Protein AF-A0A6S6XVP3-F1 (afdb_monomer)

Mean predicted aligned error: 3.8 Å

Structure (mmCIF, N/CA/C/O backbone):
data_AF-A0A6S6XVP3-F1
#
_entry.id   AF-A0A6S6XVP3-F1
#
loop_
_atom_site.group_PDB
_atom_site.id
_atom_site.type_symbol
_atom_site.label_atom_id
_atom_site.label_alt_id
_atom_site.label_comp_id
_atom_site.label_asym_id
_atom_site.label_entity_id
_atom_site.label_seq_id
_atom_site.pdbx_PDB_ins_code
_atom_site.Cartn_x
_atom_site.Cartn_y
_atom_site.Cartn_z
_atom_site.occupancy
_atom_site.B_iso_or_equiv
_atom_site.auth_seq_id
_atom_site.auth_comp_id
_atom_site.auth_asym_id
_atom_site.auth_atom_id
_atom_site.pdbx_PDB_model_num
ATOM 1 N N . MET A 1 1 ? -3.580 -26.874 30.740 1.00 61.94 1 MET A N 1
ATOM 2 C CA . MET A 1 1 ? -2.882 -25.595 30.473 1.00 61.94 1 MET A CA 1
ATOM 3 C C . MET A 1 1 ? -2.086 -25.757 29.188 1.00 61.94 1 MET A C 1
ATOM 5 O O . MET A 1 1 ? -1.269 -26.664 29.138 1.00 61.94 1 MET A O 1
ATOM 9 N N . LYS A 1 2 ? -2.360 -24.974 28.136 1.00 71.25 2 LYS A N 1
ATOM 10 C CA . LYS A 1 2 ? -1.492 -24.955 26.945 1.00 71.25 2 LYS A CA 1
ATOM 11 C C . LYS A 1 2 ? -0.240 -24.149 27.292 1.00 71.25 2 LYS A C 1
ATOM 13 O O . LYS A 1 2 ? -0.360 -23.046 27.816 1.00 71.25 2 LYS A O 1
ATOM 18 N N . GLU A 1 3 ? 0.929 -24.719 27.039 1.00 81.81 3 GLU A N 1
ATOM 19 C CA . GLU A 1 3 ? 2.216 -24.052 27.221 1.00 81.81 3 GLU A CA 1
ATOM 20 C C . GLU A 1 3 ? 2.275 -22.783 26.355 1.00 81.81 3 GLU A C 1
ATOM 22 O O . GLU A 1 3 ? 1.970 -22.818 25.158 1.00 81.81 3 GLU A O 1
ATOM 27 N N . LYS A 1 4 ? 2.606 -21.640 26.967 1.00 83.94 4 LYS A N 1
ATOM 28 C CA . LYS A 1 4 ? 2.722 -20.361 26.261 1.00 83.94 4 LYS A CA 1
ATOM 29 C C . LYS A 1 4 ? 4.063 -20.342 25.532 1.00 83.94 4 LYS A C 1
ATOM 31 O O . LYS A 1 4 ? 5.102 -20.215 26.166 1.00 83.94 4 LYS A O 1
ATOM 36 N N . LYS A 1 5 ? 4.034 -20.470 24.206 1.00 89.69 5 LYS A N 1
ATOM 37 C CA . LYS A 1 5 ? 5.232 -20.343 23.365 1.00 89.69 5 LYS A CA 1
ATOM 38 C C . LYS A 1 5 ? 5.606 -18.867 23.192 1.00 89.69 5 LYS A C 1
ATOM 40 O O . LYS A 1 5 ? 4.723 -18.026 23.026 1.00 89.69 5 LYS A O 1
ATOM 45 N N . SER A 1 6 ? 6.901 -18.569 23.205 1.00 92.62 6 SER A N 1
ATOM 46 C CA . SER A 1 6 ? 7.472 -17.234 22.985 1.00 92.62 6 SER A CA 1
ATOM 47 C C . SER A 1 6 ? 8.746 -17.328 22.145 1.00 92.62 6 SER A C 1
ATOM 49 O O . SER A 1 6 ? 9.400 -18.368 22.135 1.00 92.62 6 SER A O 1
ATOM 51 N N . ILE A 1 7 ? 9.091 -16.240 21.459 1.00 95.50 7 ILE A N 1
ATOM 52 C CA . ILE A 1 7 ? 10.338 -16.074 20.701 1.00 95.50 7 ILE A CA 1
ATOM 53 C C . ILE A 1 7 ? 10.972 -14.728 21.063 1.00 95.50 7 ILE A C 1
ATOM 55 O O . ILE A 1 7 ? 10.273 -13.827 21.530 1.00 95.50 7 ILE A O 1
ATOM 59 N N . GLU A 1 8 ? 12.276 -14.585 20.832 1.00 97.25 8 GLU A N 1
ATOM 60 C CA . GLU A 1 8 ? 12.985 -13.320 21.051 1.00 97.25 8 GLU A CA 1
ATOM 61 C C . GLU A 1 8 ? 12.498 -12.228 20.091 1.00 97.25 8 GLU A C 1
ATOM 63 O O . GLU A 1 8 ? 12.188 -12.506 18.930 1.00 97.25 8 GLU A O 1
ATOM 68 N N . TYR A 1 9 ? 12.482 -10.964 20.532 1.00 95.44 9 TYR A N 1
ATOM 69 C CA . TYR A 1 9 ? 11.975 -9.847 19.716 1.00 95.44 9 TYR A CA 1
ATOM 70 C C . TYR A 1 9 ? 12.677 -9.755 18.357 1.00 95.44 9 TYR A C 1
ATOM 72 O O . TYR A 1 9 ? 12.030 -9.635 17.319 1.00 95.44 9 TYR A O 1
ATOM 80 N N . ARG A 1 10 ? 14.008 -9.890 18.347 1.00 96.06 10 ARG A N 1
ATOM 81 C CA . ARG A 1 10 ? 14.792 -9.903 17.107 1.00 96.06 10 ARG A CA 1
ATOM 82 C C . ARG A 1 10 ? 14.355 -11.028 16.166 1.00 96.06 10 ARG A C 1
ATOM 84 O O . ARG A 1 10 ? 14.209 -10.792 14.972 1.00 96.06 10 ARG A O 1
ATOM 91 N N . GLN A 1 11 ? 14.113 -12.225 16.699 1.00 97.06 11 GLN A N 1
ATOM 92 C CA . GLN A 1 11 ? 13.627 -13.355 15.905 1.00 97.06 11 GLN A CA 1
ATOM 93 C C . GLN A 1 11 ? 12.217 -13.079 15.364 1.00 97.06 11 GLN A C 1
ATOM 95 O O . GLN A 1 11 ? 11.947 -13.366 14.204 1.00 97.06 11 GLN A O 1
ATOM 100 N N . ALA A 1 12 ? 11.337 -12.452 16.152 1.00 97.31 12 ALA A N 1
ATOM 101 C CA . ALA A 1 12 ? 10.007 -12.050 15.691 1.00 97.31 12 ALA A CA 1
ATOM 102 C C . ALA A 1 12 ? 10.071 -11.050 14.524 1.00 97.31 12 ALA A C 1
ATOM 104 O O . ALA A 1 12 ? 9.363 -11.216 13.531 1.00 97.31 12 ALA A O 1
ATOM 105 N N . VAL A 1 13 ? 10.953 -10.049 14.613 1.00 97.44 13 VAL A N 1
ATOM 106 C CA . VAL A 1 13 ? 11.214 -9.100 13.519 1.00 97.44 13 VAL A CA 1
ATOM 107 C C . VAL A 1 13 ? 11.695 -9.838 12.267 1.00 97.44 13 VAL A C 1
ATOM 109 O O . VAL A 1 13 ? 11.194 -9.583 11.172 1.00 97.44 13 VAL A O 1
ATOM 112 N N . GLU A 1 14 ? 12.635 -10.775 12.409 1.00 97.38 14 GLU A N 1
ATOM 113 C CA . GLU A 1 14 ? 13.151 -11.575 11.292 1.00 97.38 14 GLU A CA 1
ATOM 114 C C . GLU A 1 14 ? 12.051 -12.425 10.628 1.00 97.38 14 GLU A C 1
ATOM 116 O O . GLU A 1 14 ? 11.957 -12.439 9.399 1.00 97.38 14 GLU A O 1
ATOM 121 N N . GLU A 1 15 ? 11.180 -13.080 11.402 1.00 98.00 15 GLU A N 1
ATOM 122 C CA . GLU A 1 15 ? 10.050 -13.857 10.870 1.00 98.00 15 GLU A CA 1
ATOM 123 C C . GLU A 1 15 ? 9.018 -12.979 10.147 1.00 98.00 15 GLU A C 1
ATOM 125 O O . GLU A 1 15 ? 8.603 -13.305 9.031 1.00 98.00 15 GLU A O 1
ATOM 130 N N . VAL A 1 16 ? 8.660 -11.818 10.709 1.00 97.88 16 VAL A N 1
ATOM 131 C CA . VAL A 1 16 ? 7.772 -10.856 10.033 1.00 97.88 16 VAL A CA 1
ATOM 132 C C . VAL A 1 16 ? 8.383 -10.392 8.714 1.00 97.88 16 VAL A C 1
ATOM 134 O O . VAL A 1 16 ? 7.713 -10.402 7.681 1.00 97.88 16 VAL A O 1
ATOM 137 N N . ARG A 1 17 ? 9.674 -10.045 8.698 1.00 98.00 17 ARG A N 1
ATOM 138 C CA . ARG A 1 17 ? 10.350 -9.603 7.469 1.00 98.00 17 ARG A CA 1
ATOM 139 C C . ARG A 1 17 ? 10.459 -10.720 6.428 1.00 98.00 17 ARG A C 1
ATOM 141 O O . ARG A 1 17 ? 10.366 -10.429 5.235 1.00 98.00 17 ARG A O 1
ATOM 148 N N . LYS A 1 18 ? 10.592 -11.993 6.831 1.00 98.31 18 LYS A N 1
ATOM 149 C CA . LYS A 1 18 ? 10.498 -13.141 5.906 1.00 98.31 18 LYS A CA 1
ATOM 150 C C . LYS A 1 18 ? 9.126 -13.196 5.235 1.00 98.31 18 LYS A C 1
ATOM 152 O O . LYS A 1 18 ? 9.078 -13.350 4.016 1.00 98.31 18 LYS A O 1
ATOM 157 N N . ALA A 1 19 ? 8.042 -13.026 5.993 1.00 98.12 19 ALA A N 1
ATOM 158 C CA . ALA A 1 19 ? 6.689 -12.982 5.439 1.00 98.12 19 ALA A CA 1
ATOM 159 C C . ALA A 1 19 ? 6.496 -11.778 4.499 1.00 98.12 19 ALA A C 1
ATOM 161 O O . ALA A 1 19 ? 6.040 -11.948 3.368 1.00 98.12 19 ALA A O 1
ATOM 162 N N . CYS A 1 20 ? 6.938 -10.582 4.905 1.00 98.00 20 CYS A N 1
ATOM 163 C CA . CYS A 1 20 ? 6.885 -9.385 4.063 1.00 98.00 20 CYS A CA 1
ATOM 164 C C . CYS A 1 20 ? 7.662 -9.554 2.750 1.00 98.00 20 CYS A C 1
ATOM 166 O O . CYS A 1 20 ? 7.203 -9.094 1.707 1.00 98.00 20 CYS A O 1
ATOM 168 N N . ARG A 1 21 ? 8.814 -10.239 2.775 1.00 98.19 21 ARG A N 1
ATOM 169 C CA . ARG A 1 21 ? 9.582 -10.553 1.563 1.00 98.19 21 ARG A CA 1
ATOM 170 C C . ARG A 1 21 ? 8.789 -11.447 0.612 1.00 98.19 21 ARG A C 1
ATOM 172 O O . ARG A 1 21 ? 8.759 -11.164 -0.580 1.00 98.19 21 ARG A O 1
ATOM 179 N N . GLN A 1 22 ? 8.141 -12.496 1.122 1.00 98.44 22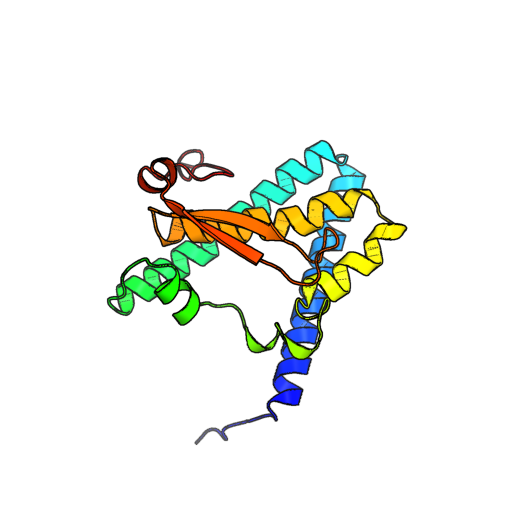 GLN A N 1
ATOM 180 C CA . GLN A 1 22 ? 7.307 -13.376 0.293 1.00 98.44 22 GLN A CA 1
ATOM 181 C C . GLN A 1 22 ? 6.150 -12.604 -0.345 1.00 98.44 22 GLN A C 1
ATOM 183 O O . GLN A 1 22 ? 5.923 -12.734 -1.544 1.00 98.44 22 GLN A O 1
ATOM 188 N N . PHE A 1 23 ? 5.480 -11.738 0.421 1.00 98.12 23 PHE A N 1
ATOM 189 C CA . PHE A 1 23 ? 4.443 -10.855 -0.115 1.00 98.12 23 PHE A CA 1
ATOM 190 C C . PHE A 1 23 ? 4.987 -9.927 -1.211 1.00 98.12 23 PHE A C 1
ATOM 192 O O . PHE A 1 23 ? 4.406 -9.836 -2.289 1.00 98.12 23 PHE A O 1
ATOM 199 N N . ALA A 1 24 ? 6.128 -9.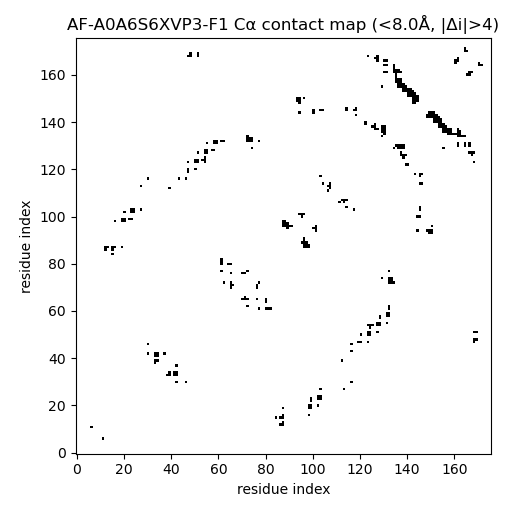275 -0.974 1.00 98.44 24 ALA A N 1
ATOM 200 C CA . ALA A 1 24 ? 6.733 -8.363 -1.939 1.00 98.44 24 ALA A CA 1
ATOM 201 C C . ALA A 1 24 ? 7.117 -9.069 -3.252 1.00 98.44 24 ALA A C 1
ATOM 203 O O . ALA A 1 24 ? 6.853 -8.534 -4.330 1.00 98.44 24 ALA A O 1
ATOM 204 N N . MET A 1 25 ? 7.693 -10.273 -3.166 1.00 98.75 25 MET A N 1
ATOM 205 C CA . MET A 1 25 ? 7.994 -11.113 -4.330 1.00 98.75 25 MET A CA 1
ATOM 206 C C . MET A 1 25 ? 6.717 -11.508 -5.076 1.00 98.75 25 MET A C 1
ATOM 208 O O . MET A 1 25 ? 6.659 -11.403 -6.299 1.00 98.75 25 MET A O 1
ATOM 212 N N . LEU A 1 26 ? 5.682 -11.928 -4.345 1.00 98.75 26 LEU A N 1
ATOM 213 C CA . LEU A 1 26 ? 4.407 -12.323 -4.931 1.00 98.75 26 LEU A CA 1
ATOM 214 C C . LEU A 1 26 ? 3.747 -11.157 -5.680 1.00 98.75 26 LEU A C 1
ATOM 216 O O . LEU A 1 26 ? 3.355 -11.328 -6.831 1.00 98.75 26 LEU A O 1
ATOM 220 N N . TYR A 1 27 ? 3.691 -9.966 -5.072 1.00 98.62 27 TYR A N 1
ATOM 221 C CA . TYR A 1 27 ? 3.172 -8.755 -5.715 1.00 98.62 27 TYR A CA 1
ATOM 222 C C . TYR A 1 27 ? 3.919 -8.435 -7.017 1.00 98.62 27 TYR A C 1
ATOM 224 O O . TYR A 1 27 ? 3.284 -8.201 -8.045 1.00 98.62 27 TYR A O 1
ATOM 232 N N . PHE A 1 28 ? 5.257 -8.492 -7.004 1.00 98.81 28 PHE A N 1
ATOM 233 C CA . PHE A 1 28 ? 6.058 -8.300 -8.214 1.00 98.81 28 PHE A CA 1
ATOM 234 C C . PHE A 1 28 ? 5.700 -9.321 -9.302 1.00 98.81 28 PHE A C 1
ATOM 236 O O . PHE A 1 28 ? 5.478 -8.938 -10.448 1.00 98.81 28 PHE A O 1
ATOM 243 N N . HIS A 1 29 ? 5.604 -10.609 -8.963 1.00 98.81 29 HIS A N 1
ATOM 244 C CA . HIS A 1 29 ? 5.291 -11.644 -9.948 1.00 98.81 29 HIS A CA 1
ATOM 245 C C . HIS A 1 29 ? 3.873 -11.515 -10.518 1.00 98.81 29 HIS A C 1
ATOM 247 O O . HIS A 1 29 ? 3.701 -11.697 -11.722 1.00 98.81 29 HIS A O 1
ATOM 253 N N . PHE A 1 30 ? 2.878 -11.131 -9.713 1.00 98.56 30 PHE A N 1
ATOM 254 C CA . PHE A 1 30 ? 1.545 -10.801 -10.227 1.00 98.56 30 PHE A CA 1
ATOM 255 C C . PHE A 1 30 ? 1.584 -9.607 -11.180 1.00 98.56 30 PHE A C 1
ATOM 257 O O . PHE A 1 30 ? 1.021 -9.677 -12.273 1.00 98.56 30 PHE A O 1
ATOM 264 N N . ALA A 1 31 ? 2.292 -8.538 -10.806 1.00 98.69 31 ALA A N 1
ATOM 265 C CA . ALA A 1 31 ? 2.453 -7.374 -11.666 1.00 98.69 31 ALA A CA 1
ATOM 266 C C . ALA A 1 31 ? 3.145 -7.741 -12.988 1.00 98.69 31 ALA A C 1
ATOM 268 O O . ALA A 1 31 ? 2.661 -7.368 -14.052 1.00 98.69 31 ALA A O 1
ATOM 269 N N . LYS A 1 32 ? 4.219 -8.539 -12.932 1.00 98.75 32 LYS A N 1
ATOM 270 C CA . LYS A 1 32 ? 4.951 -9.029 -14.107 1.00 98.75 32 LYS A CA 1
ATOM 271 C C . LYS A 1 32 ? 4.043 -9.810 -15.049 1.00 98.75 32 LYS A C 1
ATOM 273 O O . LYS A 1 32 ? 4.021 -9.503 -16.234 1.00 98.75 32 LYS A O 1
ATOM 278 N N . VAL A 1 33 ? 3.254 -10.756 -14.532 1.00 98.88 33 VAL A N 1
ATOM 279 C CA . VAL A 1 33 ? 2.296 -11.517 -15.350 1.00 98.88 33 VAL A CA 1
ATOM 280 C C . VAL A 1 33 ? 1.300 -10.578 -16.034 1.00 98.88 33 VAL A C 1
ATOM 282 O O . VAL A 1 33 ? 1.075 -10.704 -17.234 1.00 98.88 33 VAL A O 1
ATOM 285 N N . LEU A 1 34 ? 0.734 -9.604 -15.316 1.00 98.75 34 LEU A N 1
ATOM 286 C CA . LEU A 1 34 ? -0.211 -8.651 -15.909 1.00 98.75 34 LEU A CA 1
ATOM 287 C C . LEU A 1 34 ? 0.442 -7.782 -16.990 1.00 98.75 34 LEU A C 1
ATOM 289 O O . LEU A 1 34 ? -0.154 -7.576 -18.045 1.00 98.75 34 LEU A O 1
ATOM 293 N N . VAL A 1 35 ? 1.666 -7.304 -16.757 1.00 98.69 35 VAL A N 1
ATOM 294 C CA . VAL A 1 35 ? 2.422 -6.507 -17.734 1.00 98.69 35 VAL A CA 1
ATOM 295 C C . VAL A 1 35 ? 2.748 -7.332 -18.979 1.00 98.69 35 VAL A C 1
ATOM 297 O O . VAL A 1 35 ? 2.541 -6.854 -20.090 1.00 98.69 35 VAL A O 1
ATOM 300 N N . GLU A 1 36 ? 3.200 -8.575 -18.818 1.00 98.56 36 GLU A N 1
ATOM 301 C CA . GLU A 1 36 ? 3.551 -9.459 -19.935 1.00 98.56 36 GLU A CA 1
ATOM 302 C C . GLU A 1 36 ? 2.337 -9.856 -20.782 1.00 98.56 36 GLU A C 1
ATOM 304 O O . GLU A 1 36 ? 2.460 -9.995 -21.996 1.00 98.56 36 GLU A O 1
ATOM 309 N N . GLN A 1 37 ? 1.169 -10.036 -20.160 1.00 98.69 37 GLN A N 1
ATOM 310 C CA . GLN A 1 37 ? -0.040 -10.475 -20.862 1.00 98.69 37 GLN A CA 1
ATOM 311 C C . GLN A 1 37 ? -0.855 -9.319 -21.457 1.00 98.69 37 GLN A C 1
ATOM 313 O O . GLN A 1 37 ? -1.498 -9.497 -22.489 1.00 98.69 37 GLN A O 1
ATOM 318 N N . LEU A 1 38 ? -0.871 -8.150 -20.808 1.00 98.44 38 LEU A N 1
ATOM 319 C CA . LEU A 1 38 ? -1.811 -7.063 -21.125 1.00 98.44 38 LEU A CA 1
ATOM 320 C C . LEU A 1 38 ? -1.124 -5.723 -21.433 1.00 98.44 38 LEU A C 1
ATOM 322 O O . LEU A 1 38 ? -1.794 -4.765 -21.824 1.00 98.44 38 LEU A O 1
ATOM 326 N N . GLY A 1 39 ? 0.195 -5.640 -21.258 1.00 98.31 39 GLY A N 1
ATOM 327 C CA . GLY A 1 39 ? 0.962 -4.403 -21.361 1.00 98.31 39 GLY A CA 1
ATOM 328 C C . GLY A 1 39 ? 0.854 -3.514 -20.117 1.00 98.31 39 GLY A C 1
ATOM 329 O O . GLY A 1 39 ? -0.071 -3.617 -19.310 1.00 98.31 39 GLY A O 1
ATOM 330 N N . GLU A 1 40 ? 1.810 -2.594 -19.975 1.00 97.94 40 GLU A N 1
ATOM 331 C CA . GLU A 1 40 ? 1.985 -1.763 -18.773 1.00 97.94 40 GLU A CA 1
ATOM 332 C C . GLU A 1 40 ? 0.748 -0.939 -18.411 1.00 97.94 40 GLU A C 1
ATOM 334 O O . GLU A 1 40 ? 0.326 -0.928 -17.255 1.00 97.94 40 GLU A O 1
ATOM 339 N N . LYS A 1 41 ? 0.126 -0.284 -19.401 1.00 97.62 41 LYS A N 1
ATOM 340 C CA . LYS A 1 41 ? -1.048 0.566 -19.168 1.00 97.62 41 LYS A CA 1
ATOM 341 C C . LYS A 1 41 ? -2.196 -0.231 -18.551 1.00 97.62 41 LYS A C 1
ATOM 343 O O . LYS A 1 41 ? -2.748 0.184 -17.535 1.00 97.62 41 LYS A O 1
ATOM 348 N N . LYS A 1 42 ? -2.546 -1.378 -19.148 1.00 98.06 42 LYS A N 1
ATOM 349 C CA . LYS A 1 42 ? -3.679 -2.168 -18.661 1.00 98.06 42 LYS A CA 1
ATOM 350 C C . LYS A 1 42 ? -3.357 -2.865 -17.342 1.00 98.06 42 LYS A C 1
ATOM 352 O O . LYS A 1 42 ? -4.217 -2.935 -16.468 1.00 98.06 42 LYS A O 1
ATOM 357 N N . ALA A 1 43 ? -2.117 -3.324 -17.174 1.00 98.19 43 ALA A N 1
ATOM 358 C CA . ALA A 1 43 ? -1.648 -3.880 -15.913 1.00 98.19 43 ALA A CA 1
ATOM 359 C C . ALA A 1 43 ? -1.772 -2.865 -14.768 1.00 98.19 43 ALA A C 1
ATOM 361 O O . ALA A 1 43 ? -2.305 -3.204 -13.717 1.00 98.19 43 ALA A O 1
ATOM 362 N N . LYS A 1 44 ? -1.356 -1.610 -14.984 1.00 98.19 44 LYS A N 1
ATOM 363 C CA . LYS A 1 44 ? -1.446 -0.532 -13.988 1.00 98.19 44 LYS A CA 1
ATOM 364 C C . LYS A 1 44 ? -2.876 -0.298 -13.500 1.00 98.19 44 LYS A C 1
ATOM 366 O O . LYS A 1 44 ? -3.087 -0.219 -12.295 1.00 98.19 44 LYS A O 1
ATOM 371 N N . GLU A 1 45 ? -3.847 -0.241 -14.414 1.00 97.56 45 GLU A N 1
ATOM 372 C CA . GLU A 1 45 ? -5.273 -0.088 -14.077 1.00 97.56 45 GLU A CA 1
ATOM 373 C C . GLU A 1 45 ? -5.777 -1.240 -13.190 1.00 97.56 45 GLU A C 1
ATOM 375 O O . GLU A 1 45 ? -6.398 -1.007 -12.155 1.00 97.56 45 GLU A O 1
ATOM 380 N N . LEU A 1 46 ? -5.474 -2.486 -13.569 1.00 98.06 46 LEU A N 1
ATOM 381 C CA . LEU A 1 46 ? -5.921 -3.675 -12.834 1.00 98.06 46 LEU A CA 1
ATOM 382 C C . LEU A 1 46 ? -5.233 -3.813 -11.472 1.00 98.06 46 LEU A C 1
ATOM 384 O O . LEU A 1 46 ? -5.863 -4.205 -10.494 1.00 98.06 46 LEU A O 1
ATOM 388 N N . ILE A 1 47 ? -3.949 -3.466 -11.392 1.00 98.12 47 ILE A N 1
ATOM 389 C CA . ILE A 1 47 ? -3.193 -3.470 -10.138 1.00 98.12 47 ILE A CA 1
ATOM 390 C C . ILE A 1 47 ? -3.729 -2.397 -9.194 1.00 98.12 47 ILE A C 1
ATOM 392 O O . ILE A 1 47 ? -3.962 -2.693 -8.026 1.00 98.12 47 ILE A O 1
ATOM 396 N N . GLN A 1 48 ? -3.973 -1.177 -9.688 1.00 98.12 48 GLN A N 1
ATOM 397 C CA . GLN A 1 48 ? -4.607 -0.123 -8.894 1.00 98.12 48 GLN A CA 1
ATOM 398 C C . GLN A 1 48 ? -5.942 -0.609 -8.329 1.00 98.12 48 GLN A C 1
ATOM 400 O O . GLN A 1 48 ? -6.178 -0.465 -7.133 1.00 98.12 48 GLN A O 1
ATOM 405 N N . GLN A 1 49 ? -6.786 -1.218 -9.168 1.00 97.38 49 GLN A N 1
ATOM 406 C CA . GLN A 1 49 ? -8.070 -1.761 -8.737 1.00 97.38 49 GLN A CA 1
ATOM 407 C C . GLN A 1 49 ? -7.901 -2.822 -7.640 1.00 97.38 49 GLN A C 1
ATOM 409 O O . GLN A 1 49 ? -8.555 -2.733 -6.605 1.00 97.38 49 GLN A O 1
ATOM 414 N N . ALA A 1 50 ? -7.005 -3.793 -7.827 1.00 97.69 50 ALA A N 1
ATOM 415 C CA . ALA A 1 50 ? -6.781 -4.854 -6.847 1.00 97.69 50 ALA A CA 1
ATOM 416 C C . ALA A 1 50 ? -6.276 -4.310 -5.496 1.00 97.69 50 ALA A C 1
ATOM 418 O O . ALA A 1 50 ? -6.712 -4.756 -4.436 1.00 97.69 50 ALA A O 1
ATOM 419 N N . VAL A 1 51 ? -5.372 -3.323 -5.513 1.00 98.31 51 VAL A N 1
ATOM 420 C CA . VAL A 1 51 ? -4.852 -2.697 -4.285 1.00 98.31 51 VAL A CA 1
ATOM 421 C C . VAL A 1 51 ? -5.912 -1.824 -3.611 1.00 98.31 51 VAL A C 1
ATOM 423 O O . VAL A 1 51 ? -5.995 -1.807 -2.384 1.00 98.31 51 VAL A O 1
ATOM 426 N N . PHE A 1 52 ? -6.739 -1.128 -4.393 1.00 98.06 52 PHE A N 1
ATOM 427 C CA . PHE A 1 52 ? -7.876 -0.358 -3.891 1.00 98.06 52 PHE A CA 1
ATOM 428 C C . PHE A 1 52 ? -8.885 -1.260 -3.169 1.00 98.06 52 PHE A C 1
ATOM 430 O O . PHE A 1 52 ? -9.285 -0.956 -2.049 1.00 98.06 52 PHE A O 1
ATOM 437 N N . GLU A 1 53 ? -9.231 -2.403 -3.763 1.00 97.00 53 GLU A N 1
ATOM 438 C CA . GLU A 1 53 ? -10.122 -3.402 -3.161 1.00 97.00 53 GLU A CA 1
ATOM 439 C C . GLU A 1 53 ? -9.560 -3.958 -1.853 1.00 97.00 53 GLU A C 1
ATOM 441 O O . GLU A 1 53 ? -10.236 -3.927 -0.827 1.00 97.00 53 GLU A O 1
ATOM 446 N N . LEU A 1 54 ? -8.283 -4.349 -1.849 1.00 97.06 54 LEU A N 1
ATOM 447 C CA . LEU A 1 54 ? -7.592 -4.766 -0.628 1.00 97.06 54 LEU A CA 1
ATOM 448 C C . LEU A 1 54 ? -7.638 -3.679 0.459 1.00 97.06 54 LEU A C 1
ATOM 450 O O . LEU A 1 54 ? -7.787 -3.980 1.644 1.00 97.06 54 LEU A O 1
ATOM 454 N N . ALA A 1 55 ? -7.468 -2.412 0.084 1.00 97.56 55 ALA A N 1
ATOM 455 C CA . ALA A 1 55 ? -7.505 -1.306 1.030 1.00 97.56 55 ALA A CA 1
ATOM 456 C C . ALA A 1 55 ? -8.912 -1.083 1.603 1.00 97.56 55 ALA A C 1
ATOM 458 O O . ALA A 1 55 ? -9.036 -0.801 2.796 1.00 97.56 55 ALA A O 1
ATOM 459 N N . LEU A 1 56 ? -9.964 -1.247 0.797 1.00 97.31 56 LEU A N 1
ATOM 460 C CA . LEU A 1 56 ? -11.346 -1.216 1.278 1.00 97.31 56 LEU A CA 1
ATOM 461 C C . LEU A 1 56 ? -11.614 -2.342 2.275 1.00 97.31 56 LEU A C 1
ATOM 463 O O . LEU A 1 56 ? -12.052 -2.053 3.386 1.00 97.31 56 LEU A O 1
ATOM 467 N N . ASP A 1 57 ? -11.269 -3.583 1.927 1.00 96.81 57 ASP A N 1
ATOM 468 C CA . ASP A 1 57 ? -11.457 -4.743 2.806 1.00 96.81 57 ASP A CA 1
ATOM 469 C C . ASP A 1 57 ? -10.775 -4.533 4.162 1.00 96.81 57 ASP A C 1
ATOM 471 O O . ASP A 1 57 ? -11.362 -4.786 5.218 1.00 96.81 57 ASP A O 1
ATOM 475 N N . ARG A 1 58 ? -9.534 -4.031 4.144 1.00 96.75 58 ARG A N 1
ATOM 476 C CA . ARG A 1 58 ? -8.769 -3.744 5.363 1.00 96.75 58 ARG A CA 1
ATOM 477 C C . ARG A 1 58 ? -9.404 -2.629 6.183 1.00 96.75 58 ARG A C 1
ATOM 479 O O . ARG A 1 58 ? -9.632 -2.794 7.379 1.00 96.75 58 ARG A O 1
ATOM 486 N N . SER A 1 59 ? -9.685 -1.483 5.571 1.00 97.38 59 SER A N 1
ATOM 487 C CA . SER A 1 59 ? -10.215 -0.333 6.309 1.00 97.38 59 SER A CA 1
ATOM 488 C C . SER A 1 59 ? -11.650 -0.538 6.797 1.00 97.38 59 SER A C 1
ATOM 490 O O . SER A 1 59 ? -11.969 -0.036 7.872 1.00 97.38 59 SER A O 1
ATOM 492 N N . ASP A 1 60 ? -12.486 -1.316 6.103 1.00 97.25 60 ASP A N 1
ATOM 493 C CA . ASP A 1 60 ? -13.816 -1.704 6.591 1.00 97.25 60 ASP A CA 1
ATOM 494 C C . ASP A 1 60 ? -13.701 -2.577 7.858 1.00 97.25 60 ASP A C 1
ATOM 496 O O . ASP A 1 60 ? -14.326 -2.270 8.874 1.00 97.25 60 ASP A O 1
ATOM 500 N N . GLN A 1 61 ? -12.810 -3.576 7.872 1.00 97.88 61 GLN A N 1
ATOM 501 C CA . GLN A 1 61 ? -12.546 -4.389 9.072 1.00 97.88 61 GLN A CA 1
ATOM 502 C C . GLN A 1 61 ? -12.005 -3.557 10.247 1.00 97.88 61 GLN A C 1
ATOM 504 O O . GLN A 1 61 ? -12.368 -3.774 11.411 1.00 97.88 61 GLN A O 1
ATOM 509 N N . LEU A 1 62 ? -11.142 -2.578 9.963 1.00 98.00 62 LEU A N 1
ATOM 510 C CA . LEU A 1 62 ? -10.621 -1.672 10.986 1.00 98.00 62 LEU A CA 1
ATOM 511 C C . LEU A 1 62 ? -11.713 -0.736 11.513 1.00 98.00 62 LEU A C 1
ATOM 513 O O . LEU A 1 62 ? -11.749 -0.473 12.715 1.00 98.00 62 LEU A O 1
ATOM 517 N N . ARG A 1 63 ? -12.636 -0.267 10.665 1.00 97.75 63 ARG A N 1
ATOM 518 C CA . ARG A 1 63 ? -13.796 0.522 11.108 1.00 97.75 63 ARG A CA 1
ATOM 519 C C . ARG A 1 63 ? -14.699 -0.284 12.031 1.00 97.75 63 ARG A C 1
ATOM 521 O O . ARG A 1 63 ? -15.014 0.202 13.111 1.00 97.75 63 ARG A O 1
ATOM 528 N N . GLU A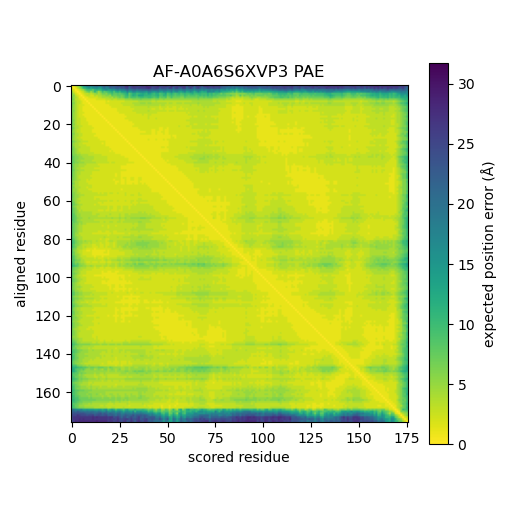 1 64 ? -15.027 -1.527 11.680 1.00 98.12 64 GLU A N 1
ATOM 529 C CA . GLU A 1 64 ? -15.780 -2.409 12.581 1.00 98.12 64 GLU A CA 1
ATOM 530 C C . GLU A 1 64 ? -15.063 -2.605 13.923 1.00 98.12 64 GLU A C 1
ATOM 532 O O . GLU A 1 64 ? -15.688 -2.667 14.982 1.00 98.12 64 GLU A O 1
ATOM 537 N N . THR A 1 65 ? -13.735 -2.725 13.891 1.00 98.19 65 THR A N 1
ATOM 538 C CA . THR A 1 65 ? -12.913 -2.861 15.097 1.00 98.19 65 THR A CA 1
ATOM 539 C C . THR A 1 65 ? -12.969 -1.596 15.955 1.00 98.19 65 THR A C 1
ATOM 541 O O . THR A 1 65 ? -13.116 -1.697 17.173 1.00 98.19 65 THR A O 1
ATOM 544 N N . ALA A 1 66 ? -12.890 -0.415 15.338 1.00 98.31 66 ALA A N 1
ATOM 545 C CA . ALA A 1 66 ? -13.023 0.869 16.017 1.00 98.31 66 ALA A CA 1
ATOM 546 C C . ALA A 1 66 ? -14.416 1.033 16.645 1.00 98.31 66 ALA A C 1
ATOM 548 O O . ALA A 1 66 ? -14.504 1.368 17.824 1.00 98.31 66 ALA A O 1
ATOM 549 N N . GLU A 1 67 ? -15.486 0.698 15.919 1.00 98.19 67 GLU A N 1
ATOM 550 C CA . GLU A 1 67 ? -16.866 0.736 16.422 1.00 98.19 67 GLU A CA 1
ATOM 551 C C . GLU A 1 67 ? -17.053 -0.181 17.637 1.00 98.19 67 GLU A C 1
ATOM 553 O O . GLU A 1 67 ? -17.549 0.255 18.675 1.00 98.19 67 GLU A O 1
ATOM 558 N N . LYS A 1 68 ? -16.570 -1.430 17.558 1.00 98.25 68 LYS A N 1
ATOM 559 C CA . LYS A 1 68 ? -16.608 -2.394 18.675 1.00 98.25 68 LYS A CA 1
ATOM 560 C C . LYS A 1 68 ? -15.833 -1.907 19.907 1.00 98.25 68 LYS A C 1
ATOM 562 O O . LYS A 1 68 ? -16.149 -2.316 21.021 1.00 98.25 68 LYS A O 1
ATOM 567 N N . GLN A 1 69 ? -14.822 -1.058 19.717 1.00 98.06 69 GLN A N 1
ATOM 568 C CA . GLN A 1 69 ? -14.011 -0.472 20.790 1.00 98.06 69 GLN A CA 1
ATOM 569 C C . GLN A 1 69 ? -14.462 0.938 21.212 1.00 98.06 69 GLN A C 1
ATOM 571 O O . GLN A 1 69 ? -13.845 1.510 22.110 1.00 98.06 69 GLN A O 1
ATOM 576 N N . GLY A 1 70 ? -15.503 1.506 20.588 1.00 98.25 70 GLY A N 1
ATOM 577 C CA . GLY A 1 70 ? -15.952 2.877 20.847 1.00 98.25 70 GLY A CA 1
ATOM 578 C C . GLY A 1 70 ? -14.915 3.947 20.482 1.00 98.25 70 GLY A C 1
ATOM 579 O O . GLY A 1 70 ? -14.797 4.944 21.190 1.00 98.25 70 GLY A O 1
ATOM 580 N N . LEU A 1 71 ? -14.121 3.720 19.431 1.00 98.25 71 LEU A N 1
ATOM 581 C CA . LEU A 1 71 ? -13.088 4.645 18.960 1.00 98.25 71 LEU A CA 1
ATOM 582 C C . LEU A 1 71 ? -13.587 5.522 17.814 1.00 98.25 71 LEU A C 1
ATOM 584 O O . LEU A 1 71 ? -14.213 5.037 16.875 1.00 98.25 71 LEU A O 1
ATOM 588 N N . ASP A 1 72 ? -13.201 6.796 17.847 1.00 98.12 72 ASP A N 1
ATOM 589 C CA . ASP A 1 72 ? -13.401 7.714 16.729 1.00 98.12 72 ASP A CA 1
ATOM 590 C C . ASP A 1 72 ? -12.571 7.305 15.504 1.00 98.12 72 ASP A C 1
ATOM 592 O O . ASP A 1 72 ? -11.464 6.768 15.618 1.00 98.12 72 ASP A O 1
ATOM 596 N N . PHE A 1 73 ? -13.058 7.644 14.313 1.00 97.94 73 PHE A N 1
ATOM 597 C CA . PHE A 1 73 ? -12.396 7.334 13.047 1.00 97.94 73 PHE A CA 1
ATOM 598 C C . PHE A 1 73 ? -11.271 8.322 12.698 1.00 97.94 73 PHE A C 1
ATOM 600 O O . PHE A 1 73 ? -11.331 9.050 11.709 1.00 97.94 73 PHE A O 1
ATOM 607 N N . THR A 1 74 ? -10.223 8.361 13.517 1.00 97.88 74 THR A N 1
ATOM 608 C CA . THR A 1 74 ? -9.041 9.213 13.308 1.00 97.88 74 THR A CA 1
ATOM 609 C C . THR A 1 74 ? -7.842 8.394 12.835 1.00 97.88 74 THR A C 1
ATOM 611 O O . THR A 1 74 ? -7.741 7.202 13.124 1.00 97.88 74 THR A O 1
ATOM 614 N N . MET A 1 75 ? -6.874 9.021 12.156 1.00 96.88 75 MET A N 1
ATOM 615 C CA . MET A 1 75 ? -5.637 8.314 11.785 1.00 96.88 75 MET A CA 1
ATOM 616 C C . MET A 1 75 ? -4.823 7.853 13.000 1.00 96.88 75 MET A C 1
ATOM 618 O O . MET A 1 75 ? -4.107 6.860 12.913 1.00 96.88 75 MET A O 1
ATOM 622 N N . GLU A 1 76 ? -4.953 8.527 14.144 1.00 97.12 76 GLU A N 1
ATOM 623 C CA . GLU A 1 76 ? -4.366 8.063 15.402 1.00 97.12 76 GLU A CA 1
ATOM 624 C C . GLU A 1 76 ? -4.959 6.710 15.818 1.00 97.12 76 GLU A C 1
ATOM 626 O O . GLU A 1 76 ? -4.218 5.752 16.051 1.00 97.12 76 GLU A O 1
ATOM 631 N N . ASN A 1 77 ? -6.292 6.597 15.827 1.00 98.06 77 ASN A N 1
ATOM 632 C CA . ASN A 1 77 ? -6.958 5.340 16.151 1.00 98.06 77 ASN A CA 1
ATOM 633 C C . ASN A 1 77 ? -6.690 4.267 15.097 1.00 98.06 77 ASN A C 1
ATOM 635 O O . ASN A 1 77 ? -6.424 3.135 15.486 1.00 98.06 77 ASN A O 1
ATOM 639 N N . PHE A 1 78 ? -6.650 4.611 13.804 1.00 97.31 78 PHE A N 1
ATOM 640 C CA . PHE A 1 78 ? -6.229 3.690 12.741 1.00 97.31 78 PHE A CA 1
ATOM 641 C C . PHE A 1 78 ? -4.861 3.064 13.044 1.00 97.31 78 PHE A C 1
ATOM 643 O O . PHE A 1 78 ? -4.714 1.845 13.016 1.00 97.31 78 PHE A O 1
ATOM 650 N N . MET A 1 79 ? -3.863 3.887 13.387 1.00 95.44 79 MET A N 1
ATOM 651 C CA . MET A 1 79 ? -2.518 3.402 13.713 1.00 95.44 79 MET A CA 1
ATOM 652 C C . MET A 1 79 ? -2.494 2.556 14.986 1.00 95.44 79 MET A C 1
ATOM 654 O O . MET A 1 79 ? -1.708 1.615 15.075 1.00 95.44 79 MET A O 1
ATOM 658 N N . ARG A 1 80 ? -3.360 2.855 15.959 1.00 96.06 80 ARG A N 1
ATOM 659 C CA . ARG A 1 80 ? -3.483 2.085 17.202 1.00 96.06 80 ARG A CA 1
ATOM 660 C C . ARG A 1 80 ? -4.032 0.674 16.974 1.00 96.06 80 ARG A C 1
ATOM 662 O O . ARG A 1 80 ? -3.611 -0.245 17.672 1.00 96.06 80 ARG A O 1
ATOM 669 N N . ILE A 1 81 ? -4.973 0.507 16.044 1.00 96.81 81 ILE A N 1
ATOM 670 C CA . ILE A 1 81 ? -5.652 -0.776 15.782 1.00 96.81 81 ILE A CA 1
ATOM 671 C C . ILE A 1 81 ? -5.175 -1.473 14.505 1.00 96.81 81 ILE A C 1
ATOM 673 O O . ILE A 1 81 ? -5.792 -2.448 14.086 1.00 96.81 81 ILE A O 1
ATOM 677 N N . THR A 1 82 ? -4.107 -0.971 13.884 1.00 94.56 82 THR A N 1
ATOM 678 C CA . THR A 1 82 ? -3.599 -1.482 12.609 1.00 94.56 82 THR A CA 1
ATOM 679 C C . THR A 1 82 ? -3.327 -2.986 12.654 1.00 94.56 82 THR A C 1
ATOM 681 O O . THR A 1 82 ? -2.786 -3.523 13.621 1.00 94.56 82 THR A O 1
ATOM 684 N N . ASP A 1 83 ? -3.687 -3.660 11.568 1.00 92.81 83 ASP A N 1
ATOM 685 C CA . ASP A 1 83 ? -3.428 -5.076 11.301 1.00 92.81 83 ASP A CA 1
ATOM 686 C C . ASP A 1 83 ? -2.000 -5.324 10.779 1.00 92.81 83 ASP A C 1
ATOM 688 O O . ASP A 1 83 ? -1.575 -6.472 10.631 1.00 92.81 83 ASP A O 1
ATOM 692 N N . LEU A 1 84 ? -1.234 -4.262 10.503 1.00 92.69 84 LEU A N 1
ATOM 693 C CA . LEU A 1 84 ? 0.138 -4.387 10.031 1.00 92.69 84 LEU A CA 1
ATOM 694 C C . LEU A 1 84 ? 1.096 -4.721 11.181 1.00 92.69 84 LEU A C 1
ATOM 696 O O . LEU A 1 84 ? 1.132 -4.014 12.192 1.00 92.69 84 LEU A O 1
ATOM 700 N N . PRO A 1 85 ? 1.969 -5.732 11.016 1.00 93.44 85 PRO A N 1
ATOM 701 C CA . PRO A 1 85 ? 3.005 -6.035 11.991 1.00 93.44 85 PRO A CA 1
ATOM 702 C C . PRO A 1 85 ? 4.128 -4.991 11.900 1.00 93.44 85 PRO A C 1
ATOM 704 O O . PRO A 1 85 ? 5.176 -5.223 11.294 1.00 93.44 85 PRO A O 1
ATOM 707 N N . MET A 1 86 ? 3.917 -3.827 12.524 1.00 93.56 86 MET A N 1
ATOM 708 C CA . MET A 1 86 ? 4.811 -2.661 12.444 1.00 93.56 86 MET A CA 1
ATOM 709 C C . MET A 1 86 ? 6.250 -2.947 12.891 1.00 93.56 86 MET A C 1
ATOM 711 O O . MET A 1 86 ? 7.167 -2.255 12.459 1.00 93.56 86 MET A O 1
ATOM 715 N N . ILE A 1 87 ? 6.477 -4.013 13.667 1.00 95.88 87 ILE A N 1
ATOM 716 C CA . ILE A 1 87 ? 7.819 -4.495 14.029 1.00 95.88 87 ILE A CA 1
ATOM 717 C C . ILE A 1 87 ? 8.680 -4.853 12.802 1.00 95.88 87 ILE A C 1
ATOM 719 O O . ILE A 1 87 ? 9.902 -4.889 12.896 1.00 95.88 87 ILE A O 1
ATOM 723 N N . GLY A 1 88 ? 8.061 -5.090 11.639 1.00 96.06 88 GLY A N 1
ATOM 724 C CA . GLY A 1 88 ? 8.759 -5.291 10.372 1.00 96.06 88 GLY A CA 1
ATOM 725 C C . GLY A 1 88 ? 9.369 -4.014 9.779 1.00 96.06 88 GLY A C 1
ATOM 726 O O . GLY A 1 88 ? 10.311 -4.125 8.992 1.00 96.06 88 GLY A O 1
ATOM 727 N N . TRP A 1 89 ? 8.884 -2.824 10.159 1.00 95.00 89 TRP A N 1
ATOM 728 C CA . TRP A 1 89 ? 9.350 -1.518 9.673 1.00 95.00 89 TRP A CA 1
ATOM 729 C C . TRP A 1 89 ? 10.419 -0.925 10.601 1.00 95.00 89 TRP A C 1
ATOM 731 O O . TRP A 1 89 ? 10.160 -0.037 11.410 1.00 95.00 89 TRP A O 1
ATOM 741 N N . VAL A 1 90 ? 11.644 -1.438 10.485 1.00 94.62 90 VAL A N 1
ATOM 742 C CA . VAL A 1 90 ? 12.758 -1.151 11.406 1.00 94.62 90 VAL A CA 1
ATOM 743 C C . VAL A 1 90 ? 13.514 0.107 10.971 1.00 94.62 90 VAL A C 1
ATOM 745 O O . VAL A 1 90 ? 14.265 0.076 9.995 1.00 94.62 90 VAL A O 1
ATOM 748 N N . LYS A 1 91 ? 13.334 1.220 11.689 1.00 91.88 91 LYS A N 1
ATOM 749 C CA . LYS A 1 91 ? 13.905 2.537 11.339 1.00 91.88 91 LYS A CA 1
ATOM 750 C C . LYS A 1 91 ? 15.434 2.515 11.227 1.00 91.88 91 LYS A C 1
ATOM 752 O O . LYS A 1 91 ? 16.002 3.196 10.377 1.00 91.88 91 LYS A O 1
ATOM 757 N N . GLU A 1 92 ? 16.092 1.706 12.048 1.00 92.94 92 GLU A N 1
ATOM 758 C CA . GLU A 1 92 ? 17.549 1.566 12.134 1.00 92.94 92 GLU A CA 1
ATOM 759 C C . GLU A 1 92 ? 18.168 0.998 10.846 1.00 92.94 92 GLU A C 1
ATOM 761 O O . GLU A 1 92 ? 19.365 1.152 10.620 1.00 92.94 92 GLU A O 1
ATOM 766 N N . LEU A 1 93 ? 17.361 0.388 9.967 1.00 91.94 93 LEU A N 1
ATOM 767 C CA . LEU A 1 93 ? 17.801 -0.114 8.660 1.00 91.94 93 LEU A CA 1
ATOM 768 C C . LEU A 1 93 ? 17.851 0.976 7.571 1.00 91.94 93 LEU A C 1
ATOM 770 O O . LEU A 1 93 ? 18.084 0.668 6.398 1.00 91.94 93 LEU A O 1
ATOM 774 N N . GLY A 1 94 ? 17.617 2.246 7.921 1.00 90.81 94 GLY A N 1
ATOM 775 C CA . GLY A 1 94 ? 17.693 3.376 6.993 1.00 90.81 94 GLY A CA 1
ATOM 776 C C . GLY A 1 94 ? 16.720 3.223 5.822 1.00 90.81 94 GLY A C 1
ATOM 777 O O . GLY A 1 94 ? 15.528 2.988 6.020 1.00 90.81 94 GLY A O 1
ATOM 778 N N . ARG A 1 95 ? 17.214 3.295 4.579 1.00 89.19 95 ARG A N 1
ATOM 779 C CA . ARG A 1 95 ? 16.384 3.122 3.366 1.00 89.19 95 ARG A CA 1
ATOM 780 C C . ARG A 1 95 ? 15.660 1.770 3.31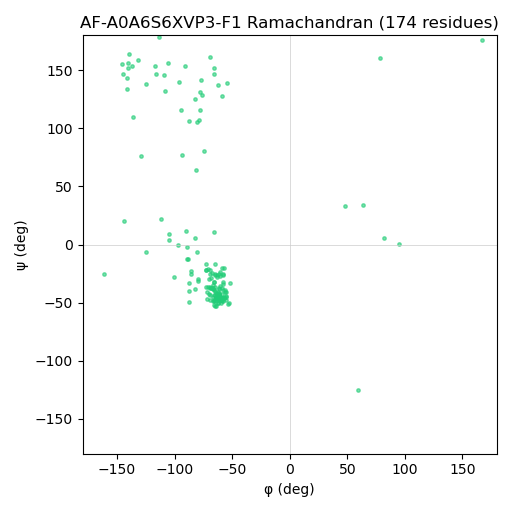2 1.00 89.19 95 ARG A C 1
ATOM 782 O O . ARG A 1 95 ? 14.571 1.688 2.754 1.00 89.19 95 ARG A O 1
ATOM 789 N N . ASN A 1 96 ? 16.210 0.743 3.965 1.00 93.12 96 ASN A N 1
ATOM 790 C CA . ASN A 1 96 ? 15.640 -0.606 4.024 1.00 93.12 96 ASN A CA 1
ATOM 791 C C . ASN A 1 96 ? 14.677 -0.813 5.209 1.00 93.12 96 ASN A C 1
ATOM 793 O O . ASN A 1 96 ? 14.298 -1.953 5.507 1.00 93.12 96 ASN A O 1
ATOM 797 N N . HIS A 1 97 ? 14.267 0.266 5.892 1.00 93.81 97 HIS A N 1
ATOM 798 C CA . HIS A 1 97 ? 13.267 0.185 6.958 1.00 93.81 97 HIS A CA 1
ATOM 799 C C . HIS A 1 97 ? 11.980 -0.475 6.458 1.00 93.81 97 HIS A C 1
ATOM 801 O O . HIS A 1 97 ? 11.438 -1.336 7.142 1.00 93.81 97 HIS A O 1
ATOM 807 N N . CYS A 1 98 ? 11.541 -0.151 5.238 1.00 95.19 98 CYS A N 1
ATOM 808 C CA . CYS A 1 98 ? 10.413 -0.802 4.585 1.00 95.19 98 CYS A CA 1
ATOM 809 C C . CYS A 1 98 ? 10.837 -2.170 4.009 1.00 95.19 98 CYS A C 1
ATOM 811 O O . CYS A 1 98 ? 11.638 -2.209 3.069 1.00 95.19 98 CYS A O 1
ATOM 813 N N . PRO A 1 99 ? 10.287 -3.296 4.508 1.00 95.94 99 PRO A N 1
ATOM 814 C CA . PRO A 1 99 ? 10.663 -4.630 4.034 1.00 95.94 99 PRO A CA 1
ATOM 815 C C . PRO A 1 99 ? 10.220 -4.898 2.586 1.00 95.94 99 PRO A C 1
ATOM 817 O O . PRO A 1 99 ? 10.827 -5.714 1.888 1.00 95.94 99 PRO A O 1
ATOM 820 N N . TYR A 1 100 ? 9.187 -4.197 2.105 1.00 97.44 100 TYR A N 1
ATOM 821 C CA . TYR A 1 100 ? 8.769 -4.281 0.704 1.00 97.44 100 TYR A CA 1
ATOM 822 C C . TYR A 1 100 ? 9.768 -3.578 -0.206 1.00 97.44 100 TYR A C 1
ATOM 824 O O . TYR A 1 100 ? 10.222 -4.172 -1.181 1.00 97.44 100 TYR A O 1
ATOM 832 N N . ALA A 1 101 ? 10.180 -2.358 0.153 1.00 96.69 101 ALA A N 1
ATOM 833 C CA . ALA A 1 101 ? 11.137 -1.598 -0.639 1.00 96.69 101 ALA A CA 1
ATOM 834 C C . ALA A 1 101 ? 12.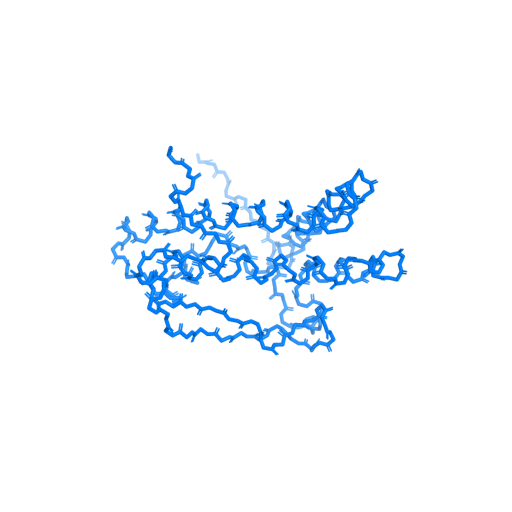487 -2.306 -0.755 1.00 96.69 101 ALA A C 1
ATOM 836 O O . ALA A 1 101 ? 13.012 -2.396 -1.859 1.00 96.69 101 ALA A O 1
ATOM 837 N N . GLU A 1 102 ? 12.989 -2.897 0.337 1.00 96.25 102 GLU A N 1
ATOM 838 C CA . GLU A 1 102 ? 14.211 -3.719 0.324 1.00 96.25 102 GLU A CA 1
ATOM 839 C C . GLU A 1 102 ? 14.170 -4.820 -0.754 1.00 96.25 102 GLU A C 1
ATOM 841 O O . GLU A 1 102 ? 15.198 -5.185 -1.329 1.00 96.25 102 GLU A O 1
ATOM 846 N N . THR A 1 103 ? 12.983 -5.362 -1.033 1.00 97.56 103 THR A N 1
ATOM 847 C CA . THR A 1 103 ? 12.790 -6.410 -2.038 1.00 97.56 103 THR A CA 1
ATOM 848 C C . THR A 1 103 ? 12.559 -5.818 -3.427 1.00 97.56 103 THR A C 1
ATOM 850 O O . THR A 1 103 ? 13.230 -6.212 -4.375 1.00 97.56 103 THR A O 1
ATOM 853 N N . TRP A 1 104 ? 11.645 -4.856 -3.559 1.00 98.31 104 TRP A N 1
ATOM 854 C CA . TRP A 1 104 ? 11.206 -4.324 -4.850 1.00 98.31 104 TRP A CA 1
ATOM 855 C C . TRP A 1 104 ? 12.292 -3.595 -5.634 1.00 98.31 104 TRP A C 1
ATOM 857 O O . TRP A 1 104 ? 12.361 -3.768 -6.850 1.00 98.31 104 TRP A O 1
ATOM 867 N N . VAL A 1 105 ? 13.180 -2.854 -4.962 1.00 96.62 105 VAL A N 1
ATOM 868 C CA . VAL A 1 105 ? 14.262 -2.120 -5.644 1.00 96.62 105 VAL A CA 1
ATOM 869 C C . VAL A 1 105 ? 15.213 -3.040 -6.411 1.00 96.62 105 VAL A C 1
ATOM 871 O O . VAL A 1 105 ? 15.825 -2.607 -7.381 1.00 96.62 105 VAL A O 1
ATOM 874 N N . LYS A 1 106 ? 15.306 -4.320 -6.025 1.00 97.19 106 LYS A N 1
ATOM 875 C CA . LYS A 1 106 ? 16.161 -5.315 -6.692 1.00 97.19 106 LYS A CA 1
ATOM 876 C C . LYS A 1 106 ? 15.667 -5.678 -8.092 1.00 97.19 106 LYS A C 1
ATOM 878 O O . LYS A 1 106 ? 16.460 -6.145 -8.897 1.00 97.19 106 LYS A O 1
ATOM 883 N N . TYR A 1 107 ? 14.386 -5.456 -8.387 1.00 98.25 107 TYR A N 1
ATOM 884 C CA . TYR A 1 107 ? 13.808 -5.723 -9.706 1.00 98.25 107 TYR A CA 1
ATOM 885 C C . TYR A 1 107 ? 13.920 -4.535 -10.661 1.00 98.25 107 TYR A C 1
ATOM 887 O O . TYR A 1 107 ? 13.674 -4.691 -11.848 1.00 98.25 107 TYR A O 1
ATOM 895 N N . PHE A 1 108 ? 14.266 -3.344 -10.177 1.00 97.44 108 PHE A N 1
ATOM 896 C CA . PHE A 1 108 ? 14.127 -2.113 -10.953 1.00 97.44 108 PHE A CA 1
ATOM 897 C C . PHE A 1 108 ? 15.078 -1.980 -12.147 1.00 97.44 108 PHE A C 1
ATOM 899 O O . PHE A 1 108 ? 14.769 -1.227 -13.073 1.00 97.44 108 PHE A O 1
ATOM 906 N N . ASP A 1 109 ? 16.228 -2.651 -12.113 1.00 97.12 109 ASP A N 1
ATOM 907 C CA . ASP A 1 109 ? 17.198 -2.606 -13.211 1.00 97.12 109 ASP A CA 1
ATOM 908 C C . ASP A 1 109 ? 16.821 -3.588 -14.327 1.00 97.12 109 ASP A C 1
ATOM 910 O O . ASP A 1 109 ? 16.930 -3.255 -15.503 1.00 97.12 109 ASP A O 1
ATOM 914 N N . GLU A 1 110 ? 16.308 -4.767 -13.966 1.00 98.25 110 GLU A N 1
ATOM 915 C CA . GLU A 1 110 ? 15.831 -5.776 -14.922 1.00 98.25 110 GLU A CA 1
ATOM 916 C C . GLU A 1 110 ? 14.420 -5.454 -15.451 1.00 98.25 110 GLU A C 1
ATOM 918 O O . GLU A 1 110 ? 14.106 -5.728 -16.608 1.00 98.25 110 GLU A O 1
ATOM 923 N N . TYR A 1 111 ? 13.583 -4.810 -14.632 1.00 98.25 111 TYR A N 1
ATOM 924 C CA . TYR A 1 111 ? 12.188 -4.478 -14.929 1.00 98.25 111 TYR A CA 1
ATOM 925 C C . TYR A 1 111 ? 11.894 -2.991 -14.653 1.00 98.25 111 TYR A C 1
ATOM 927 O O . TYR A 1 111 ? 11.245 -2.658 -13.654 1.00 98.25 111 TYR A O 1
ATOM 935 N N . PRO A 1 112 ? 12.332 -2.063 -15.530 1.00 97.50 112 PRO A N 1
ATOM 936 C CA . PRO A 1 112 ? 12.171 -0.623 -15.310 1.00 97.50 112 PRO A CA 1
ATOM 937 C C . PRO A 1 112 ? 10.720 -0.162 -15.119 1.00 97.50 112 PRO A C 1
ATOM 939 O O . PRO A 1 112 ? 10.477 0.743 -14.322 1.00 97.50 112 PRO A O 1
ATOM 942 N N . TRP A 1 113 ? 9.751 -0.819 -15.768 1.00 97.62 113 TRP A N 1
ATOM 943 C CA . TRP A 1 113 ? 8.313 -0.550 -15.607 1.00 97.62 113 TRP A CA 1
ATOM 944 C C . TRP A 1 113 ? 7.835 -0.698 -14.154 1.00 97.62 113 TRP A C 1
ATOM 946 O O . TRP A 1 113 ? 6.873 -0.057 -13.724 1.00 97.62 113 TRP A O 1
ATOM 956 N N . PHE A 1 114 ? 8.526 -1.504 -13.343 1.00 98.44 114 PHE A N 1
ATOM 957 C CA . PHE A 1 114 ? 8.147 -1.723 -11.952 1.00 98.44 114 PHE A CA 1
ATOM 958 C C . PHE A 1 114 ? 8.434 -0.508 -11.059 1.00 98.44 114 PHE A C 1
ATOM 960 O O . PHE A 1 114 ? 7.837 -0.381 -9.989 1.00 98.44 114 PHE A O 1
ATO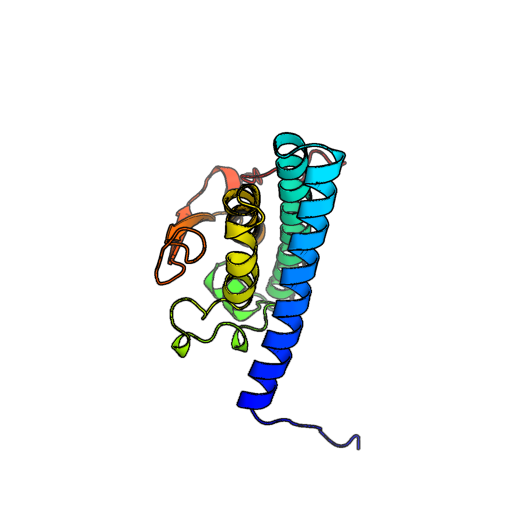M 967 N N . ARG A 1 115 ? 9.274 0.432 -11.519 1.00 97.44 115 ARG A N 1
ATOM 968 C CA . ARG A 1 115 ? 9.534 1.706 -10.827 1.00 97.44 115 ARG A CA 1
ATOM 969 C C . ARG A 1 115 ? 8.276 2.563 -10.687 1.00 97.44 115 ARG A C 1
ATOM 971 O O . ARG A 1 115 ? 8.205 3.352 -9.751 1.00 97.44 115 ARG A O 1
ATOM 978 N N . GLU A 1 116 ? 7.283 2.392 -11.560 1.00 96.44 116 GLU A N 1
ATOM 979 C CA . GLU A 1 116 ? 5.980 3.050 -11.416 1.00 96.44 116 GLU A CA 1
ATOM 980 C C . GLU A 1 116 ? 4.995 2.249 -10.553 1.00 96.44 116 GLU A C 1
ATOM 982 O O . GLU A 1 116 ? 4.259 2.825 -9.754 1.00 96.44 116 GLU A O 1
ATOM 987 N N . LEU A 1 117 ? 4.969 0.920 -10.690 1.00 97.94 117 LEU A N 1
ATOM 988 C CA . LEU A 1 117 ? 3.965 0.069 -10.033 1.00 97.94 117 LEU A CA 1
ATOM 989 C C . LEU A 1 117 ? 4.258 -0.209 -8.553 1.00 97.94 117 LEU A C 1
ATOM 991 O O . LEU A 1 117 ? 3.332 -0.412 -7.766 1.00 97.94 117 LEU A O 1
ATOM 995 N N . ALA A 1 118 ? 5.531 -0.227 -8.156 1.00 97.88 118 ALA A N 1
ATOM 996 C CA . ALA A 1 118 ? 5.924 -0.395 -6.761 1.00 97.88 118 ALA A CA 1
ATOM 997 C C . ALA A 1 118 ? 5.448 0.771 -5.864 1.00 97.88 118 ALA A C 1
ATOM 999 O O . ALA A 1 118 ? 4.775 0.505 -4.867 1.00 97.88 118 ALA A O 1
ATOM 1000 N N . PRO A 1 119 ? 5.722 2.058 -6.174 1.00 97.25 119 PRO A N 1
ATOM 1001 C CA . PRO A 1 119 ? 5.204 3.165 -5.370 1.00 97.25 119 PRO A CA 1
ATOM 1002 C C . PRO A 1 119 ? 3.682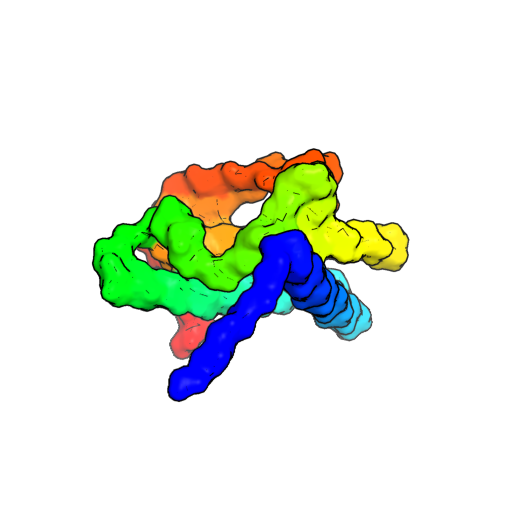 3.324 -5.477 1.00 97.25 119 PRO A C 1
ATOM 1004 O O . PRO A 1 119 ? 3.068 3.734 -4.493 1.00 97.25 119 PRO A O 1
ATOM 1007 N N . LEU A 1 120 ? 3.069 2.944 -6.609 1.00 97.75 120 LEU A N 1
ATOM 1008 C CA . LEU A 1 120 ? 1.610 2.954 -6.772 1.00 97.75 120 LEU A CA 1
ATOM 1009 C C . LEU A 1 120 ? 0.908 2.111 -5.701 1.00 97.75 120 LEU A C 1
ATOM 1011 O O . LEU A 1 120 ? -0.109 2.544 -5.171 1.00 97.75 120 LEU A O 1
ATOM 1015 N N . TYR A 1 121 ? 1.464 0.951 -5.332 1.00 98.19 121 TYR A N 1
ATOM 1016 C CA . TYR A 1 121 ? 0.919 0.142 -4.238 1.00 98.19 121 TYR A CA 1
ATOM 1017 C C . TYR A 1 121 ? 0.771 0.959 -2.951 1.00 98.19 121 TYR A C 1
ATOM 1019 O O . TYR A 1 121 ? -0.299 0.975 -2.348 1.00 98.19 121 TYR A O 1
ATOM 1027 N N . CYS A 1 122 ? 1.847 1.639 -2.537 1.00 97.00 122 CYS A N 1
ATOM 1028 C CA . CYS A 1 122 ? 1.866 2.429 -1.307 1.00 97.00 122 CYS A CA 1
ATOM 1029 C C . CYS A 1 122 ? 0.868 3.586 -1.374 1.00 97.00 122 CYS A C 1
ATOM 1031 O O . CYS A 1 122 ? 0.159 3.842 -0.407 1.00 97.00 122 CYS A O 1
ATOM 1033 N N . ASP A 1 123 ? 0.810 4.265 -2.515 1.00 98.00 123 ASP A N 1
ATOM 1034 C CA . ASP A 1 123 ? -0.050 5.427 -2.712 1.00 98.00 123 ASP A CA 1
ATOM 1035 C C . ASP A 1 123 ? -1.536 5.045 -2.662 1.00 98.00 123 ASP A C 1
ATOM 1037 O O . ASP A 1 123 ? -2.305 5.630 -1.900 1.00 98.00 123 ASP A O 1
ATOM 1041 N N . VAL A 1 124 ? -1.928 3.986 -3.381 1.00 98.38 124 VAL A N 1
ATOM 1042 C CA . VAL A 1 124 ? -3.313 3.495 -3.402 1.00 98.38 124 VAL A CA 1
ATOM 1043 C C . VAL A 1 124 ? -3.734 2.986 -2.029 1.00 98.38 124 VAL A C 1
ATOM 1045 O O . VAL A 1 124 ? -4.805 3.359 -1.544 1.00 98.38 124 VAL A O 1
ATOM 1048 N N . ILE A 1 125 ? -2.911 2.152 -1.383 1.00 97.62 125 ILE A N 1
ATOM 1049 C CA . ILE A 1 125 ? -3.293 1.516 -0.120 1.00 97.62 125 ILE A CA 1
ATOM 1050 C C . ILE A 1 125 ? -3.372 2.526 1.026 1.00 97.62 125 ILE A C 1
ATOM 1052 O O . ILE A 1 125 ? -4.332 2.487 1.794 1.00 97.62 125 ILE A O 1
ATOM 1056 N N . ASP A 1 126 ? -2.414 3.448 1.147 1.00 97.25 126 ASP A N 1
ATOM 1057 C CA . ASP A 1 126 ? -2.388 4.418 2.245 1.00 97.25 126 ASP A CA 1
ATOM 1058 C C . ASP A 1 126 ? -3.493 5.468 2.066 1.00 97.25 126 ASP A C 1
ATOM 1060 O O . ASP A 1 126 ? -4.203 5.789 3.023 1.00 97.25 126 ASP A O 1
ATOM 1064 N N . THR A 1 127 ? -3.708 5.937 0.833 1.00 98.25 127 THR A N 1
ATOM 1065 C CA . THR A 1 127 ? -4.761 6.912 0.522 1.00 98.25 127 THR A CA 1
ATOM 1066 C C . THR A 1 127 ? -6.149 6.337 0.726 1.00 98.25 127 THR A C 1
ATOM 1068 O O . THR A 1 127 ? -6.954 6.926 1.445 1.00 98.25 127 THR A O 1
ATOM 1071 N N . THR A 1 128 ? -6.414 5.147 0.189 1.00 98.25 128 THR A N 1
ATOM 1072 C CA . THR A 1 128 ? -7.734 4.518 0.320 1.00 98.25 128 THR A CA 1
ATOM 1073 C C . THR A 1 128 ? -8.042 4.170 1.774 1.00 98.25 128 THR A C 1
ATOM 1075 O O . THR A 1 128 ? -9.159 4.401 2.229 1.00 98.25 128 THR A O 1
ATOM 1078 N N . ASN A 1 129 ? -7.057 3.678 2.538 1.00 97.88 129 ASN A N 1
ATOM 1079 C CA . ASN A 1 129 ? -7.253 3.421 3.965 1.00 97.88 129 ASN A CA 1
ATOM 1080 C C . ASN A 1 129 ? -7.574 4.703 4.735 1.00 97.88 129 ASN A C 1
ATOM 1082 O O . ASN A 1 129 ? -8.500 4.695 5.542 1.00 97.88 129 ASN A O 1
ATOM 1086 N N . ALA A 1 130 ? -6.847 5.797 4.489 1.00 98.06 130 ALA A N 1
ATOM 1087 C CA . ALA A 1 130 ? -7.096 7.067 5.165 1.00 98.06 130 ALA A CA 1
ATOM 1088 C C . ALA A 1 130 ? -8.495 7.611 4.849 1.00 98.06 130 ALA A C 1
ATOM 1090 O O . ALA A 1 130 ? -9.248 7.956 5.763 1.00 98.06 130 ALA A O 1
ATOM 1091 N N . GLU A 1 131 ? -8.870 7.628 3.571 1.00 98.19 131 GLU A N 1
ATOM 1092 C CA . GLU A 1 131 ? -10.160 8.147 3.116 1.00 98.19 131 GLU A CA 1
ATOM 1093 C C . GLU A 1 131 ? -11.328 7.291 3.605 1.00 98.19 131 GLU A C 1
ATOM 1095 O O . GLU A 1 131 ? -12.289 7.819 4.170 1.00 98.19 131 GLU A O 1
ATOM 1100 N N . ASN A 1 132 ? -11.240 5.968 3.442 1.00 97.69 132 ASN A N 1
ATOM 1101 C CA . ASN A 1 132 ? -12.318 5.063 3.823 1.00 97.69 132 ASN A CA 1
ATOM 1102 C C . ASN A 1 132 ? -12.459 4.970 5.346 1.00 97.69 132 ASN A C 1
ATOM 1104 O O . ASN A 1 132 ? -13.579 5.040 5.856 1.00 97.69 132 ASN A O 1
ATOM 1108 N N . PHE A 1 133 ? -11.343 4.872 6.080 1.00 98.12 133 PHE A N 1
ATOM 1109 C CA . PHE A 1 133 ? -11.378 4.807 7.537 1.00 98.12 133 PHE A CA 1
ATOM 1110 C C . PHE A 1 133 ? -11.910 6.107 8.127 1.00 98.12 133 PHE A C 1
ATOM 1112 O O . PHE A 1 133 ? -12.877 6.054 8.877 1.00 98.12 133 PHE A O 1
ATOM 1119 N N . THR A 1 134 ? -11.338 7.263 7.770 1.00 97.81 134 THR A N 1
ATOM 1120 C CA . THR A 1 134 ? -11.643 8.535 8.452 1.00 97.81 134 THR A CA 1
ATOM 1121 C C . THR A 1 134 ? -12.859 9.275 7.915 1.00 97.81 134 THR A C 1
ATOM 1123 O O . THR A 1 134 ? -13.402 10.124 8.625 1.00 97.81 134 THR A O 1
ATOM 1126 N N . ARG A 1 135 ? -13.258 9.024 6.659 1.00 96.62 135 ARG A N 1
ATOM 1127 C CA . ARG A 1 135 ? -14.320 9.768 5.954 1.00 96.62 135 ARG A CA 1
ATOM 1128 C C . ARG A 1 135 ? -14.162 11.289 6.058 1.00 96.62 135 ARG A C 1
ATOM 1130 O O . ARG A 1 135 ? -15.139 12.018 6.164 1.00 96.62 135 ARG A O 1
ATOM 1137 N N . SER A 1 136 ? -12.930 11.783 6.112 1.00 96.88 136 SER A N 1
ATOM 1138 C CA . SER A 1 136 ? -12.671 13.218 6.292 1.00 96.88 136 SER A CA 1
ATOM 1139 C C . SER A 1 136 ? -11.266 13.639 5.891 1.00 96.88 136 SER A C 1
ATOM 1141 O O . SER A 1 136 ? -11.059 14.799 5.534 1.00 96.88 136 SER A O 1
ATOM 1143 N N . LEU A 1 137 ? -10.301 12.720 5.935 1.00 98.06 137 LEU A N 1
ATOM 1144 C CA . LEU A 1 137 ? -8.933 12.954 5.505 1.00 98.06 137 LEU A CA 1
ATOM 1145 C C . LEU A 1 137 ? -8.644 12.192 4.216 1.00 98.06 137 LEU A C 1
ATOM 1147 O O . LEU A 1 137 ? -9.125 11.085 4.014 1.00 98.06 137 LEU A O 1
ATOM 1151 N N . SER A 1 138 ? -7.817 12.792 3.374 1.00 97.94 138 SER A N 1
ATOM 1152 C CA . SER A 1 138 ? -7.080 12.111 2.318 1.00 97.94 138 SER A CA 1
ATOM 1153 C C . SER A 1 138 ? -5.587 12.175 2.643 1.00 97.94 138 SER A C 1
ATOM 1155 O O . SER A 1 138 ? -5.176 12.710 3.681 1.00 97.94 138 SER A O 1
ATOM 1157 N N . HIS A 1 139 ? -4.776 11.573 1.790 1.00 97.94 139 HIS A N 1
ATOM 1158 C CA . HIS A 1 139 ? -3.366 11.338 2.026 1.00 97.94 139 HIS A CA 1
ATOM 1159 C C . HIS A 1 139 ? -2.562 11.565 0.750 1.00 97.94 139 HIS A C 1
ATOM 1161 O O . HIS A 1 139 ? -3.057 11.396 -0.360 1.00 97.94 139 HIS A O 1
ATOM 1167 N N . ARG A 1 140 ? -1.301 11.958 0.925 1.00 96.56 140 ARG A N 1
ATOM 1168 C CA . ARG A 1 140 ? -0.300 11.931 -0.141 1.00 96.56 140 ARG A CA 1
ATOM 1169 C C . ARG A 1 140 ? 1.073 11.590 0.407 1.00 96.56 140 ARG A C 1
ATOM 1171 O O . ARG A 1 140 ? 1.444 12.005 1.509 1.00 96.56 140 ARG A O 1
ATOM 1178 N N . ILE A 1 141 ? 1.850 10.890 -0.409 1.00 96.31 141 ILE A N 1
ATOM 1179 C CA . ILE A 1 141 ? 3.255 10.601 -0.132 1.00 96.31 141 ILE A CA 1
ATOM 1180 C C . ILE A 1 141 ? 4.100 11.807 -0.553 1.00 96.31 141 ILE A C 1
ATOM 1182 O O . ILE A 1 141 ? 4.036 12.249 -1.697 1.00 96.31 141 ILE A O 1
ATOM 1186 N N . THR A 1 142 ? 4.910 12.336 0.364 1.00 95.94 142 THR A N 1
ATOM 1187 C CA . THR A 1 142 ? 5.799 13.483 0.100 1.00 95.94 142 THR A CA 1
ATOM 1188 C C . THR A 1 142 ? 7.245 13.058 -0.140 1.00 95.94 142 THR A C 1
ATOM 1190 O O . THR A 1 142 ? 7.967 13.723 -0.882 1.00 95.94 142 THR A O 1
ATOM 1193 N N . LYS A 1 143 ? 7.673 11.931 0.442 1.00 95.31 143 LYS A N 1
ATOM 1194 C CA . LYS A 1 143 ? 8.951 11.265 0.148 1.00 95.31 143 LYS A CA 1
ATOM 1195 C C . LYS A 1 143 ? 8.755 9.758 0.156 1.00 95.31 143 LYS A C 1
ATOM 1197 O O . LYS A 1 143 ? 8.00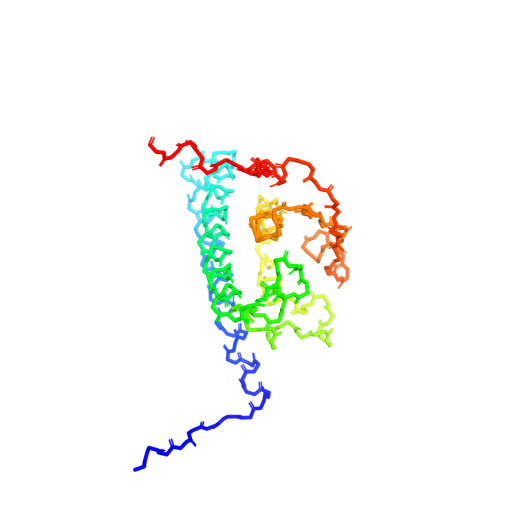8 9.245 0.986 1.00 95.31 143 LYS A O 1
ATOM 1202 N N . ASN A 1 144 ? 9.444 9.042 -0.727 1.00 95.38 144 ASN A N 1
ATOM 1203 C CA . ASN A 1 144 ? 9.356 7.588 -0.807 1.00 95.38 144 ASN A CA 1
ATOM 1204 C C . ASN A 1 144 ? 10.731 6.980 -1.094 1.00 95.38 144 ASN A C 1
ATOM 1206 O O . ASN A 1 144 ? 11.434 7.426 -2.002 1.00 95.38 144 ASN A O 1
ATOM 1210 N N . VAL A 1 145 ? 11.100 5.928 -0.364 1.00 95.62 145 VAL A N 1
ATOM 1211 C CA . VAL A 1 145 ? 12.358 5.202 -0.606 1.00 95.62 145 VAL A CA 1
ATOM 1212 C C . VAL A 1 145 ? 12.416 4.536 -1.980 1.00 95.62 145 VAL A C 1
ATOM 1214 O O . VAL A 1 145 ? 13.494 4.408 -2.552 1.00 95.62 145 VAL A O 1
ATOM 1217 N N . LEU A 1 146 ? 11.265 4.171 -2.551 1.00 95.56 146 LEU A N 1
ATOM 1218 C CA . LEU A 1 146 ? 11.156 3.598 -3.896 1.00 95.56 146 LEU A CA 1
ATOM 1219 C C . LEU A 1 146 ? 11.441 4.627 -4.997 1.00 95.56 146 LEU A C 1
ATOM 1221 O O . LEU A 1 146 ? 11.798 4.245 -6.106 1.00 95.56 146 LEU A O 1
ATOM 1225 N N . THR A 1 147 ? 11.317 5.922 -4.695 1.00 93.25 147 THR A N 1
ATOM 1226 C CA . THR A 1 147 ? 11.549 7.025 -5.642 1.00 93.25 147 THR A CA 1
ATOM 1227 C C . THR A 1 147 ? 12.796 7.840 -5.284 1.00 93.25 147 THR A C 1
ATOM 1229 O O . THR A 1 147 ? 12.911 9.000 -5.671 1.00 93.25 147 THR A O 1
ATOM 1232 N N . GLY A 1 148 ? 13.731 7.253 -4.526 1.00 89.31 148 GLY A N 1
ATOM 1233 C CA . GLY A 1 148 ? 15.026 7.859 -4.192 1.00 89.31 148 GLY A CA 1
ATOM 1234 C C . GLY A 1 148 ? 15.096 8.600 -2.851 1.00 89.31 148 GLY A C 1
ATOM 1235 O O . GLY A 1 148 ? 16.160 9.114 -2.509 1.00 89.31 148 GLY A O 1
ATOM 1236 N N . GLY A 1 149 ? 14.010 8.641 -2.075 1.00 90.94 149 GLY A N 1
ATOM 1237 C CA . GLY A 1 149 ? 14.009 9.186 -0.717 1.00 90.94 149 GLY A CA 1
ATOM 1238 C C . GLY A 1 149 ? 14.794 8.326 0.282 1.00 90.94 149 GLY A C 1
ATOM 1239 O O . GLY A 1 149 ? 15.047 7.143 0.060 1.00 90.94 149 GLY A O 1
ATOM 1240 N N . GLU A 1 150 ? 15.173 8.910 1.419 1.00 90.44 150 GLU A N 1
ATOM 1241 C CA . GLU A 1 150 ? 15.837 8.165 2.505 1.00 90.44 150 GLU A CA 1
ATOM 1242 C C . GLU A 1 150 ? 14.846 7.486 3.454 1.00 90.44 150 GLU A C 1
ATOM 1244 O O . GLU A 1 150 ? 15.144 6.465 4.075 1.00 90.44 150 GLU A O 1
ATOM 1249 N N . THR A 1 151 ? 13.646 8.050 3.519 1.00 92.25 151 THR A N 1
ATOM 1250 C CA . THR A 1 151 ? 12.522 7.646 4.356 1.00 92.25 151 THR A CA 1
ATOM 1251 C C . THR A 1 151 ? 11.224 7.758 3.554 1.00 92.25 151 THR A C 1
ATOM 1253 O O . THR A 1 151 ? 11.179 8.406 2.503 1.00 92.25 151 THR A O 1
ATOM 1256 N N . CYS A 1 152 ? 10.161 7.120 4.048 1.00 93.19 152 CYS A N 1
ATOM 1257 C CA . CYS A 1 152 ? 8.808 7.368 3.560 1.00 93.19 152 CYS A CA 1
ATOM 1258 C C . CYS A 1 152 ? 8.128 8.420 4.441 1.00 93.19 152 CYS A C 1
ATOM 1260 O O . CYS A 1 152 ? 7.883 8.170 5.623 1.00 93.19 152 CYS A O 1
ATOM 1262 N N . GLU A 1 153 ? 7.801 9.570 3.862 1.00 94.44 153 GLU A N 1
ATOM 1263 C CA . GLU A 1 153 ? 7.078 10.658 4.522 1.00 94.44 153 GLU A CA 1
ATOM 1264 C C . GLU A 1 153 ? 5.728 10.871 3.846 1.00 94.44 153 GLU A C 1
ATOM 1266 O O . GLU A 1 153 ? 5.573 10.661 2.640 1.00 94.44 153 GLU A O 1
ATOM 1271 N N . ARG A 1 154 ? 4.745 11.268 4.651 1.00 95.06 154 ARG A N 1
ATOM 1272 C CA . ARG A 1 154 ? 3.357 11.400 4.227 1.00 95.06 154 ARG A CA 1
ATOM 1273 C C . ARG A 1 154 ? 2.667 12.555 4.924 1.00 95.06 154 ARG A C 1
ATOM 1275 O O . ARG A 1 154 ? 3.038 12.926 6.036 1.00 95.06 154 ARG A O 1
ATOM 1282 N N . GLU A 1 155 ? 1.636 13.062 4.276 1.00 96.94 155 GLU A N 1
ATOM 1283 C CA . GLU A 1 155 ? 0.762 14.106 4.790 1.00 96.94 155 GLU A CA 1
ATOM 1284 C C . GLU A 1 155 ? -0.685 13.616 4.748 1.00 96.94 155 GLU A C 1
ATOM 1286 O O . GLU A 1 155 ? -1.107 13.026 3.754 1.00 96.94 155 GLU A O 1
ATOM 1291 N N . TYR A 1 156 ? -1.438 13.899 5.812 1.00 97.69 156 TYR A N 1
ATOM 1292 C CA . TYR A 1 156 ? -2.888 13.742 5.840 1.00 97.69 156 TYR A CA 1
ATOM 1293 C C . TYR A 1 156 ? -3.536 15.122 5.831 1.00 97.69 156 TYR A C 1
ATOM 1295 O O . TYR A 1 156 ? -3.156 15.992 6.615 1.00 97.69 156 TYR A O 1
ATOM 1303 N N . PHE A 1 157 ? -4.521 15.320 4.964 1.00 97.94 157 PHE A N 1
ATOM 1304 C CA . PHE A 1 157 ? -5.185 16.609 4.777 1.00 97.94 157 PHE A CA 1
ATOM 1305 C C . PHE A 1 157 ? -6.696 16.426 4.665 1.00 97.94 157 PHE A C 1
ATOM 1307 O O . PHE A 1 157 ? -7.171 15.366 4.268 1.00 97.94 157 PHE A O 1
ATOM 1314 N N . LYS A 1 158 ? -7.471 17.455 5.024 1.00 98.00 158 LYS A N 1
ATOM 1315 C CA . LYS A 1 158 ? -8.938 17.407 4.930 1.00 98.00 158 LYS A CA 1
ATOM 1316 C C . LYS A 1 158 ? -9.391 17.225 3.481 1.00 98.00 158 LYS A C 1
ATOM 1318 O O . LYS A 1 158 ? -8.872 17.888 2.588 1.00 98.00 158 LYS A O 1
ATOM 1323 N N . SER A 1 159 ? -10.385 16.368 3.273 1.00 97.38 159 SER A N 1
ATOM 1324 C CA . SER A 1 159 ? -10.966 16.076 1.965 1.00 97.38 159 SER A CA 1
ATOM 1325 C C . SER A 1 159 ? -12.489 16.035 2.045 1.00 97.38 159 SER A C 1
ATOM 1327 O O . SER A 1 159 ? -13.078 15.092 2.576 1.00 97.38 159 SER A O 1
ATOM 1329 N N . ASP A 1 160 ? -13.131 17.039 1.447 1.00 95.94 160 ASP A N 1
ATOM 1330 C CA . ASP A 1 160 ? -14.592 17.090 1.316 1.00 95.94 160 ASP A CA 1
ATOM 1331 C C . ASP A 1 160 ? -15.126 15.954 0.430 1.00 95.94 160 ASP A C 1
ATOM 1333 O O . ASP A 1 160 ? -16.268 15.526 0.585 1.00 95.94 160 ASP A O 1
ATOM 1337 N N . ARG A 1 161 ? -14.297 15.441 -0.490 1.00 94.12 161 ARG A N 1
ATOM 1338 C CA . ARG A 1 161 ? -14.624 14.278 -1.328 1.00 94.12 161 ARG A CA 1
ATOM 1339 C C . ARG A 1 161 ? -14.684 13.001 -0.496 1.00 94.12 161 ARG A C 1
ATOM 1341 O O . ARG A 1 161 ? -15.693 12.301 -0.533 1.00 94.12 161 ARG A O 1
ATOM 1348 N N . ALA A 1 162 ? -13.679 12.769 0.352 1.00 93.62 162 ALA A N 1
ATOM 1349 C CA . ALA A 1 162 ? -13.674 11.629 1.269 1.00 93.62 162 ALA A CA 1
ATOM 1350 C C . ALA A 1 162 ? -14.872 11.671 2.236 1.00 93.62 162 ALA A C 1
ATOM 1352 O O . ALA A 1 162 ? -15.466 10.631 2.525 1.00 93.62 162 ALA A O 1
ATOM 1353 N N . ALA A 1 163 ? -15.277 12.870 2.674 1.00 92.69 163 ALA A N 1
ATOM 1354 C CA . ALA A 1 163 ? -16.472 13.071 3.498 1.00 92.69 163 ALA A CA 1
ATOM 1355 C C . ALA A 1 163 ? -17.790 12.715 2.796 1.00 92.69 163 ALA A C 1
ATOM 1357 O O . ALA A 1 163 ? -18.753 12.338 3.459 1.00 92.69 163 ALA A O 1
ATOM 1358 N N . LYS A 1 164 ? -17.824 12.773 1.462 1.00 92.19 164 LYS A N 1
ATOM 1359 C CA . LYS A 1 164 ? -18.954 12.322 0.635 1.00 92.19 164 LYS A CA 1
ATOM 1360 C C . LYS A 1 164 ? -18.860 10.849 0.231 1.00 92.19 164 LYS A C 1
ATOM 1362 O O . LYS A 1 164 ? -19.756 10.357 -0.439 1.00 92.19 164 LYS A O 1
ATOM 1367 N N . GLY A 1 165 ? -17.791 10.148 0.615 1.00 89.12 165 GLY A N 1
ATOM 1368 C CA . GLY A 1 165 ? -17.542 8.767 0.195 1.00 89.12 165 GLY A CA 1
ATOM 136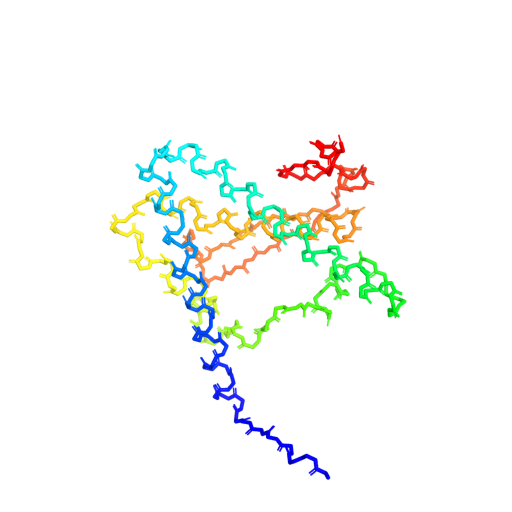9 C C . GLY A 1 165 ? -16.907 8.627 -1.194 1.00 89.12 165 GLY A C 1
ATOM 1370 O O . GLY A 1 165 ? -16.712 7.504 -1.653 1.00 89.12 165 GLY A O 1
ATOM 1371 N N . GLU A 1 166 ? -16.529 9.735 -1.836 1.00 93.56 166 GLU A N 1
ATOM 1372 C CA . GLU A 1 166 ? -15.778 9.733 -3.091 1.00 93.56 166 GLU A CA 1
ATOM 1373 C C . GLU A 1 166 ? -14.289 9.506 -2.796 1.00 93.56 166 GLU A C 1
ATOM 1375 O O . GLU A 1 166 ? -13.603 10.413 -2.313 1.00 93.56 166 GLU A O 1
ATOM 1380 N N . LEU A 1 167 ? -13.784 8.304 -3.076 1.00 95.25 167 LEU A N 1
ATOM 1381 C CA . LEU A 1 167 ? -12.384 7.959 -2.825 1.00 95.25 167 LEU A CA 1
ATOM 1382 C C . LEU A 1 167 ? -11.524 8.266 -4.057 1.00 95.25 167 LEU A C 1
ATOM 1384 O O . LEU A 1 167 ? -12.000 8.281 -5.194 1.00 95.25 167 LEU A O 1
ATOM 1388 N N . THR A 1 168 ? -10.236 8.519 -3.839 1.00 95.88 168 THR A N 1
ATOM 1389 C CA . THR A 1 168 ? -9.315 8.978 -4.889 1.00 95.88 168 THR A CA 1
ATOM 1390 C C . THR A 1 168 ? -9.163 7.966 -6.028 1.00 95.88 168 THR A C 1
ATOM 1392 O O . THR A 1 168 ? -9.094 8.369 -7.190 1.00 95.88 168 THR A O 1
ATOM 1395 N N . TYR A 1 169 ? -9.150 6.666 -5.722 1.00 94.44 169 TYR A N 1
ATOM 1396 C CA . TYR A 1 169 ? -8.895 5.602 -6.706 1.00 94.44 169 TYR A CA 1
ATOM 1397 C C . TYR A 1 169 ? -10.139 4.814 -7.136 1.00 94.44 169 TYR A C 1
ATOM 1399 O O . TYR A 1 169 ? -10.004 3.864 -7.908 1.00 94.44 169 TYR A O 1
ATOM 1407 N N . GLY A 1 170 ? -11.331 5.197 -6.671 1.00 85.31 170 GLY A N 1
ATOM 1408 C CA . GLY A 1 170 ? -12.582 4.537 -7.039 1.00 85.31 170 GLY A CA 1
ATOM 1409 C C . GLY A 1 170 ? -13.756 4.946 -6.155 1.00 85.31 170 GLY A C 1
ATOM 1410 O O . GLY A 1 170 ? -13.599 5.676 -5.180 1.00 85.31 170 GLY A O 1
ATOM 1411 N N . THR A 1 171 ? -14.950 4.452 -6.473 1.00 72.44 171 THR A N 1
ATOM 1412 C CA . THR A 1 171 ? -16.133 4.614 -5.614 1.00 72.44 171 THR A CA 1
ATOM 1413 C C . THR A 1 171 ? -16.620 3.254 -5.125 1.00 72.44 171 THR A C 1
ATOM 1415 O O . THR A 1 171 ? -16.392 2.228 -5.766 1.00 72.44 171 THR A O 1
ATOM 1418 N N . LYS A 1 172 ? -17.289 3.222 -3.965 1.00 63.53 172 LYS A N 1
ATOM 1419 C CA . LYS A 1 172 ? -17.913 1.986 -3.458 1.00 63.53 172 LYS A CA 1
ATOM 1420 C C . LYS A 1 172 ? -19.167 1.609 -4.268 1.00 63.53 172 LYS A C 1
ATOM 1422 O O . LYS A 1 172 ? -19.563 0.451 -4.271 1.00 63.53 172 LYS A O 1
ATOM 1427 N N . GLU A 1 173 ? -19.766 2.584 -4.957 1.00 55.47 173 GLU A N 1
ATOM 1428 C CA . GLU A 1 173 ? -21.093 2.518 -5.589 1.00 55.47 173 GLU A CA 1
ATOM 1429 C C . GLU A 1 173 ? -21.093 2.001 -7.033 1.00 55.47 173 GLU A C 1
ATOM 1431 O O . GLU A 1 173 ? -22.140 1.591 -7.518 1.00 55.47 173 GLU A O 1
ATOM 1436 N N . GLU A 1 174 ? -19.942 1.884 -7.702 1.00 50.69 174 GLU A N 1
ATOM 1437 C CA . GLU A 1 174 ? -19.827 1.199 -9.009 1.00 50.69 174 GLU A CA 1
ATOM 1438 C C . GLU A 1 174 ? -20.111 -0.325 -8.936 1.00 50.69 174 GLU A C 1
ATOM 1440 O O . GLU A 1 174 ? -19.788 -1.066 -9.864 1.00 50.69 174 GLU A O 1
ATOM 1445 N N . ARG A 1 175 ? -20.640 -0.823 -7.807 1.00 49.56 175 ARG A N 1
ATOM 1446 C CA . ARG A 1 175 ? -20.573 -2.234 -7.392 1.00 49.56 175 ARG A CA 1
ATOM 1447 C C . ARG A 1 175 ? -21.820 -2.771 -6.669 1.00 49.56 175 ARG A C 1
ATOM 1449 O O . ARG A 1 175 ? -21.704 -3.779 -5.972 1.00 49.56 175 ARG A O 1
ATOM 1456 N N . ALA A 1 176 ? -22.979 -2.125 -6.820 1.00 36.41 176 ALA A N 1
ATOM 1457 C CA . ALA A 1 176 ? -24.279 -2.735 -6.509 1.00 36.41 176 ALA A CA 1
ATOM 1458 C C . ALA A 1 176 ? -24.941 -3.257 -7.790 1.00 36.41 176 ALA A C 1
ATOM 1460 O O . ALA A 1 176 ? -25.002 -2.480 -8.769 1.00 36.41 176 ALA A O 1
#

Radius of gyration: 17.46 Å; Cα contacts (8 Å, |Δi|>4): 215; chains: 1; bounding box: 42×43×52 Å

Solvent-accessible surface area (backbone atoms only — not comparable to full-atom values): 9725 Å² total; per-residue (Å²): 133,84,82,84,84,84,77,55,68,70,57,52,31,51,53,46,34,53,53,38,38,54,51,39,52,50,53,51,52,53,51,50,54,35,29,76,77,59,35,62,72,55,24,50,56,54,50,52,49,54,40,40,51,54,17,48,58,51,24,53,55,46,44,55,51,28,58,78,67,74,47,69,59,42,72,68,49,49,66,73,65,51,89,66,72,61,70,34,54,39,68,91,52,47,58,46,12,44,40,44,48,59,49,54,64,73,44,36,82,87,38,57,74,46,60,61,56,59,52,46,52,57,52,41,30,54,24,43,27,38,15,67,42,36,39,35,28,34,53,49,78,78,35,35,45,77,78,76,33,64,50,75,40,70,50,76,43,84,25,77,47,19,52,71,57,47,44,96,91,50,61,78,73,89,70,120

Foldseek 3Di:
DPDDDDDDLVVVLVVLLVVLLVVLVVLVVQLVVCCVPPNLVRSLLVLLVVLLVVLLVQLVVLLVVCVVVVHALAVVSCVVSPPRPQSNQCPVVFLCSDSSLVNQLVCCVVPVSSLVVSVSSVQSNQQSSSLNRNLFKGKDWPAHSSNPGRDTDMDIDTDPCSVVQNGPSDHPPVDD

Sequence (176 aa):
MKEKKSIEYRQAVEEVRKACRQFAMLYFHFAKVLVEQLGEKKAKELIQQAVFELALDRSDQLRETAEKQGLDFTMENFMRITDLPMIGWVKELGRNHCPYAETWVKYFDEYPWFRELAPLYCDVIDTTNAENFTRSLSHRITKNVLTGGETCEREYFKSDRAAKGELTYGTKEERA

Secondary structure (DSSP, 8-state):
--------HHHHHHHHHHHHHHHHHHHHHHHHHHHHHHHHHHHHHHHHHHHHHHHHHHHHHHHHHHHHTT--S-HHHHHHS--S-GGGS-GGGGGGGSHHHHHHGGGTTT-TTHHHHHHHHHHHHHHHHHHHHHSSEEEEEEE-GGGT-SS-EEEEEE-HHHHTT-BTTB-SSTT-

pLDDT: mean 94.63, std 8.85, range [36.41, 98.88]